Protein AF-A0A552ZSM0-F1 (afdb_monomer)

Sequence (95 aa):
MTETTQAPRWLRFVLVCDRAGSAWYVGTGFFFAPVLAVLSPWPEVTAALWVLIGLTGLWLGLLGLAMATGLAMVLRGNHELGEDYWRSIIDYPTR

Foldseek 3Di:
DPPLPPQDPVLLVLLLCLVVLVVVLVVVVVCLVVVLVVCVVPPVVNVVSVVVNVVSVVVSVVSVVVNVVSVVVCVVVVHDNDPVNVCVNPVDDDD

pLDDT: mean 81.26, std 16.36, range [37.44, 97.88]

Solvent-accessible surface area (backbone atoms only — not comparable to full-atom values): 5576 Å² total; per-residue (Å²): 134,82,82,78,77,74,69,60,70,66,51,56,50,35,49,52,50,36,53,54,50,49,53,50,49,56,62,52,50,73,48,46,62,65,52,46,62,72,36,57,89,39,62,68,62,40,50,52,50,51,50,52,53,49,53,51,53,49,52,47,52,53,31,50,49,51,40,53,50,48,52,52,53,38,60,72,66,75,50,77,83,51,68,70,59,54,39,74,73,66,70,62,80,91,125

Secondary structure (DSSP, 8-state):
--------HHHHHHHHHHHHHHHHHHHHHHHHHHHHHHHTT-HHHHHHHHHHHHHHHHHHHHHHHHHHHHHHHHHHTT----HHHHHHHHT----

Mean predicted aligned error: 8.6 Å

Nearest PDB structures (foldseek):
  6jqa-assembly1_A  TM=7.228E-01  e=8.098E+00  Onion yellows phytoplasma OY-W

Radius of gyration: 18.71 Å; Cα contacts (8 Å, |Δi|>4): 37; chains: 1; bounding box: 48×27×46 Å

Structure (mmCIF, N/CA/C/O backbone):
data_AF-A0A552ZSM0-F1
#
_entry.id   AF-A0A552ZSM0-F1
#
loop_
_atom_site.group_PDB
_atom_site.id
_atom_site.type_symbol
_atom_site.label_atom_id
_atom_site.label_alt_id
_atom_site.label_comp_id
_atom_site.label_asym_id
_atom_site.label_entity_id
_atom_site.label_seq_id
_atom_site.pdbx_PDB_ins_code
_atom_site.Cartn_x
_atom_site.Cartn_y
_atom_site.Cartn_z
_atom_site.occupancy
_atom_site.B_iso_or_equiv
_atom_site.auth_seq_id
_atom_site.auth_comp_id
_atom_site.auth_asym_id
_atom_site.auth_atom_id
_atom_site.pdbx_PDB_model_num
ATOM 1 N N . MET A 1 1 ? -31.616 3.959 26.446 1.00 37.44 1 MET A N 1
ATOM 2 C CA . MET A 1 1 ? -31.272 4.426 25.089 1.00 37.44 1 MET A CA 1
ATOM 3 C C . MET A 1 1 ? -29.759 4.411 25.004 1.00 37.44 1 MET A C 1
ATOM 5 O O . MET A 1 1 ? -29.124 5.324 25.504 1.00 37.44 1 MET A O 1
ATOM 9 N N . THR A 1 2 ? -29.175 3.310 24.541 1.00 38.12 2 THR A N 1
ATOM 10 C CA . THR A 1 2 ? -27.726 3.206 24.336 1.00 38.12 2 THR A CA 1
ATOM 11 C C . THR A 1 2 ? -27.396 3.992 23.075 1.00 38.12 2 THR A C 1
ATOM 13 O O . THR A 1 2 ? -27.788 3.576 21.986 1.00 38.12 2 THR A O 1
ATOM 16 N N . GLU A 1 3 ? -26.764 5.158 23.214 1.00 41.41 3 GLU A N 1
ATOM 17 C CA . GLU A 1 3 ? -26.215 5.880 22.066 1.00 41.41 3 GLU A CA 1
ATOM 18 C C . GLU A 1 3 ? -25.195 4.970 21.381 1.00 41.41 3 GLU A C 1
ATOM 20 O O . GLU A 1 3 ? -24.090 4.748 21.871 1.00 41.41 3 GLU A O 1
ATOM 25 N N . THR A 1 4 ? -25.582 4.386 20.251 1.00 47.97 4 THR A N 1
ATOM 26 C CA . THR A 1 4 ? -24.649 3.726 19.345 1.00 47.97 4 THR A CA 1
ATOM 27 C C . THR A 1 4 ? 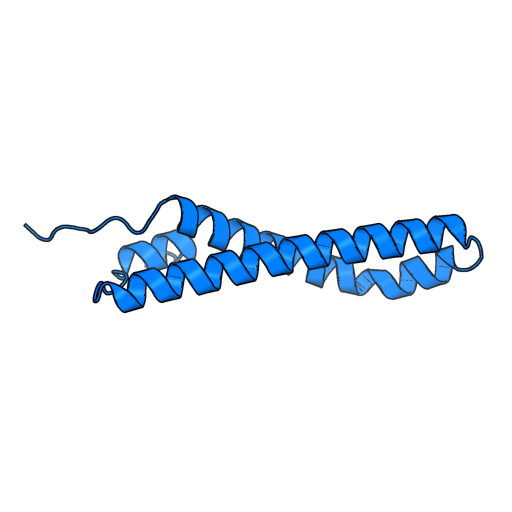-23.827 4.831 18.698 1.00 47.97 4 THR A C 1
ATOM 29 O O . THR A 1 4 ? -24.205 5.343 17.640 1.00 47.97 4 THR A O 1
ATOM 32 N N . THR A 1 5 ? -22.755 5.270 19.357 1.00 50.69 5 THR A N 1
ATOM 33 C CA . THR A 1 5 ? -21.839 6.266 18.800 1.00 50.69 5 THR A CA 1
ATOM 34 C C . THR A 1 5 ? -21.216 5.670 17.545 1.00 50.69 5 THR A C 1
ATOM 36 O O . THR A 1 5 ? -20.323 4.828 17.593 1.00 50.69 5 THR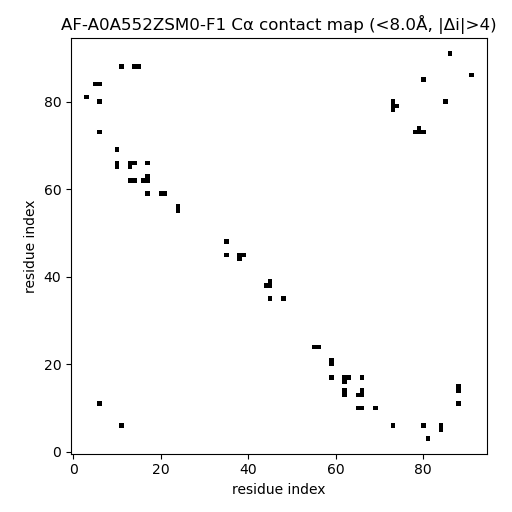 A O 1
ATOM 39 N N . GLN A 1 6 ? -21.780 6.062 16.403 1.00 58.28 6 GLN A N 1
ATOM 40 C CA . GLN A 1 6 ? -21.368 5.652 15.072 1.00 58.28 6 GLN A CA 1
ATOM 41 C C . GLN A 1 6 ? -19.906 6.058 14.900 1.00 58.28 6 GLN A C 1
ATOM 43 O O . GLN A 1 6 ? -19.598 7.246 14.781 1.00 58.28 6 GLN A O 1
ATOM 48 N N . ALA A 1 7 ? -18.998 5.087 14.910 1.00 59.38 7 ALA A N 1
ATOM 49 C CA . ALA A 1 7 ? -17.604 5.360 14.613 1.00 59.38 7 ALA A CA 1
ATOM 50 C C . ALA A 1 7 ? -17.496 6.091 13.255 1.00 59.38 7 ALA A C 1
ATOM 52 O O . ALA A 1 7 ? -18.315 5.860 12.353 1.00 59.38 7 ALA A O 1
ATOM 53 N N . PRO A 1 8 ? -16.518 7.000 13.096 1.00 69.00 8 PRO A N 1
ATOM 54 C CA . PRO A 1 8 ? -16.478 7.897 11.955 1.00 69.00 8 PRO A CA 1
ATOM 55 C C . PRO A 1 8 ? -16.520 7.127 10.629 1.00 69.00 8 PRO A C 1
ATOM 57 O O . PRO A 1 8 ? -15.695 6.249 10.373 1.00 69.00 8 PRO A O 1
ATOM 60 N N . ARG A 1 9 ? -17.463 7.477 9.746 1.00 73.56 9 ARG A N 1
ATOM 61 C CA . ARG A 1 9 ? -17.638 6.804 8.442 1.00 73.56 9 ARG A CA 1
ATOM 62 C C . ARG A 1 9 ? -16.366 6.825 7.586 1.00 73.56 9 ARG A C 1
ATOM 64 O O . ARG A 1 9 ? -16.132 5.890 6.826 1.00 73.56 9 ARG A O 1
ATOM 71 N N . TRP A 1 10 ? -15.537 7.859 7.737 1.00 79.25 10 TRP A N 1
ATOM 72 C CA . TRP A 1 10 ? -14.251 7.974 7.049 1.00 79.25 10 TRP A CA 1
ATOM 73 C C . TRP A 1 10 ? -13.235 6.924 7.524 1.00 79.25 10 TRP A C 1
ATOM 75 O O . TRP A 1 10 ? -12.498 6.392 6.701 1.00 79.25 10 TRP A O 1
ATOM 85 N N . LEU A 1 11 ? -13.236 6.556 8.813 1.00 80.94 11 LEU A N 1
ATOM 86 C CA . LEU A 1 11 ? -12.333 5.537 9.358 1.00 80.94 11 LEU A CA 1
ATOM 87 C C . LEU A 1 11 ? -12.655 4.158 8.780 1.00 80.94 11 LEU A C 1
ATOM 89 O O . LEU A 1 11 ? -11.754 3.410 8.410 1.00 80.94 11 LEU A O 1
ATOM 93 N N . ARG A 1 12 ? -13.950 3.854 8.619 1.00 78.25 12 ARG A N 1
ATOM 94 C CA . ARG A 1 12 ? -14.392 2.617 7.961 1.00 78.25 12 ARG A CA 1
ATOM 95 C C . ARG A 1 12 ? -13.881 2.538 6.523 1.00 78.25 12 ARG A C 1
ATOM 97 O O . ARG A 1 12 ? -13.414 1.486 6.103 1.00 78.25 12 ARG A O 1
ATOM 104 N N . PHE A 1 13 ? -13.953 3.643 5.783 1.00 82.50 13 PHE A N 1
ATOM 105 C CA . PHE A 1 13 ? -13.427 3.705 4.421 1.00 82.50 13 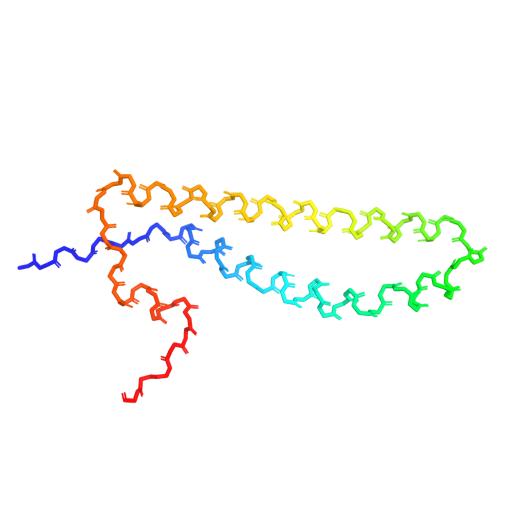PHE A CA 1
ATOM 106 C C . PHE A 1 13 ? -11.914 3.455 4.390 1.00 82.50 13 PHE A C 1
ATOM 108 O O . PHE A 1 13 ? -11.461 2.595 3.641 1.00 82.50 13 PHE A O 1
ATOM 115 N N . VAL A 1 14 ? -11.152 4.131 5.257 1.00 86.44 14 VAL A N 1
ATOM 116 C CA . VAL A 1 14 ? -9.696 3.947 5.363 1.00 86.44 14 VAL A CA 1
ATOM 117 C C . VAL A 1 14 ? -9.341 2.491 5.667 1.00 86.44 14 VAL A C 1
ATOM 119 O O . VAL A 1 14 ? -8.493 1.933 4.985 1.00 86.44 14 VAL A O 1
ATOM 122 N N . LEU A 1 15 ? -10.023 1.853 6.621 1.00 84.94 15 LEU A N 1
ATOM 123 C CA . LEU A 1 15 ? -9.777 0.456 6.996 1.00 84.94 15 LEU A CA 1
ATOM 124 C C . LEU A 1 15 ? -10.042 -0.528 5.847 1.00 84.94 15 LEU A C 1
ATOM 126 O O . LEU A 1 15 ? -9.260 -1.451 5.626 1.00 84.94 15 LEU A O 1
ATOM 130 N N . VAL A 1 16 ? -11.132 -0.334 5.098 1.00 85.62 16 VAL A N 1
ATOM 131 C CA . VAL A 1 16 ? -11.458 -1.183 3.940 1.00 85.62 16 VAL A CA 1
ATOM 132 C C . VAL A 1 16 ? -10.430 -0.991 2.824 1.00 85.62 16 VAL A C 1
ATOM 134 O O . VAL A 1 16 ? -9.948 -1.974 2.261 1.00 85.62 16 VAL A O 1
ATOM 137 N N . CYS A 1 17 ? -10.066 0.259 2.527 1.00 87.69 17 CYS A N 1
ATOM 138 C CA . CYS A 1 17 ? -9.069 0.579 1.511 1.00 87.69 17 CYS A CA 1
ATOM 139 C C . CYS A 1 17 ? -7.675 0.064 1.878 1.00 87.69 17 CYS A C 1
ATOM 141 O O . CYS A 1 17 ? -7.012 -0.514 1.023 1.00 87.69 17 CYS A O 1
ATOM 143 N N . ASP A 1 18 ? -7.251 0.232 3.130 1.00 88.62 18 ASP A N 1
ATOM 144 C CA . ASP A 1 18 ? -5.967 -0.253 3.638 1.00 88.62 18 ASP A CA 1
ATOM 145 C C . ASP A 1 18 ? -5.874 -1.779 3.534 1.00 88.62 18 ASP A C 1
ATOM 147 O O . ASP A 1 18 ? -4.923 -2.309 2.960 1.00 88.62 18 ASP A O 1
ATOM 151 N N . ARG A 1 19 ? -6.913 -2.496 3.981 1.00 88.50 19 ARG A N 1
ATOM 152 C CA . ARG A 1 19 ? -6.976 -3.962 3.904 1.00 88.50 19 ARG A CA 1
ATOM 153 C C . ARG A 1 19 ? -6.942 -4.465 2.462 1.00 88.50 19 ARG A C 1
ATOM 155 O O . ARG A 1 19 ? -6.155 -5.356 2.145 1.00 88.50 19 ARG A O 1
ATOM 162 N N . ALA A 1 20 ? -7.805 -3.932 1.597 1.00 90.25 20 ALA A N 1
ATOM 163 C CA . ALA A 1 20 ? -7.893 -4.369 0.205 1.00 90.25 20 ALA A CA 1
ATOM 164 C C . ALA A 1 20 ? -6.623 -4.009 -0.580 1.00 90.25 20 ALA A C 1
ATOM 166 O O . ALA A 1 20 ? -6.083 -4.846 -1.304 1.00 90.25 20 ALA A O 1
ATOM 167 N N . GLY A 1 21 ? -6.124 -2.785 -0.392 1.00 89.19 21 GLY A N 1
ATOM 168 C CA . GLY A 1 21 ? -4.908 -2.292 -1.024 1.00 89.19 21 GLY A CA 1
ATOM 169 C C . GLY A 1 21 ? -3.680 -3.085 -0.590 1.00 89.19 21 GLY A C 1
ATOM 170 O O . GLY A 1 21 ? -2.916 -3.532 -1.443 1.00 89.19 21 GLY A O 1
ATOM 171 N N . SER A 1 22 ? -3.530 -3.344 0.710 1.00 89.62 22 SER A N 1
ATOM 172 C CA . SER A 1 22 ? -2.432 -4.154 1.241 1.00 89.62 22 SER A CA 1
ATOM 173 C C . SER A 1 22 ? -2.500 -5.601 0.752 1.00 89.62 22 SER A C 1
ATOM 175 O O . SER A 1 22 ? -1.484 -6.139 0.319 1.00 89.62 22 SER A O 1
ATOM 177 N N . ALA A 1 23 ? -3.682 -6.230 0.740 1.00 91.56 23 ALA A N 1
ATOM 178 C CA . ALA A 1 23 ? -3.843 -7.592 0.226 1.00 91.56 23 ALA A CA 1
ATOM 179 C C . ALA A 1 23 ? -3.459 -7.697 -1.259 1.00 91.56 23 ALA A C 1
ATOM 181 O O . ALA A 1 23 ? -2.731 -8.610 -1.652 1.00 91.56 23 ALA A O 1
ATOM 182 N N . TRP A 1 24 ? -3.901 -6.738 -2.076 1.00 93.25 24 TRP A N 1
ATOM 183 C CA . TRP A 1 24 ? -3.539 -6.680 -3.490 1.00 93.25 24 TRP A CA 1
ATOM 184 C C . TRP A 1 24 ? -2.044 -6.408 -3.690 1.00 93.25 24 TRP A C 1
ATOM 186 O O . TRP A 1 24 ? -1.410 -7.070 -4.508 1.00 93.25 24 TRP A O 1
ATOM 196 N N . TYR A 1 25 ? -1.453 -5.484 -2.930 1.00 91.50 25 TYR A N 1
ATOM 197 C CA . TYR A 1 25 ? -0.034 -5.134 -3.031 1.00 91.50 25 TYR A CA 1
ATOM 198 C C . TYR A 1 25 ? 0.891 -6.275 -2.601 1.00 91.50 25 TYR A C 1
ATOM 200 O O . TYR A 1 25 ? 1.885 -6.543 -3.267 1.00 91.50 25 TYR A O 1
ATOM 208 N N . VAL A 1 26 ? 0.544 -7.010 -1.542 1.00 92.00 26 VAL A N 1
ATOM 209 C CA . VAL A 1 26 ? 1.283 -8.218 -1.142 1.00 92.00 26 VAL A CA 1
ATOM 210 C C . VAL A 1 26 ? 1.127 -9.320 -2.192 1.00 92.00 26 VAL A C 1
ATOM 212 O O . VAL A 1 26 ? 2.116 -9.938 -2.586 1.00 92.00 26 VAL A O 1
ATOM 215 N N . GLY A 1 27 ? -0.096 -9.546 -2.687 1.00 92.12 27 GLY A N 1
ATOM 216 C CA . GLY A 1 27 ? -0.368 -10.557 -3.712 1.00 92.12 27 GLY A CA 1
ATOM 217 C C . GLY A 1 27 ? 0.356 -10.282 -5.033 1.00 92.12 27 GLY A C 1
ATOM 218 O O . GLY A 1 27 ? 0.970 -11.178 -5.606 1.00 92.12 27 GLY A O 1
ATOM 219 N N . THR A 1 28 ? 0.342 -9.033 -5.498 1.00 91.75 28 THR A N 1
ATOM 220 C CA . THR A 1 28 ? 1.103 -8.603 -6.683 1.00 91.75 28 THR A CA 1
ATOM 221 C C . THR A 1 28 ? 2.605 -8.577 -6.427 1.00 91.75 28 THR A C 1
ATOM 223 O O . THR A 1 28 ? 3.375 -8.931 -7.319 1.00 91.75 28 THR A O 1
ATOM 226 N N . GLY A 1 29 ? 3.018 -8.257 -5.198 1.00 90.62 29 GLY A N 1
ATOM 227 C CA . GLY A 1 29 ? 4.409 -8.231 -4.762 1.00 90.62 29 GLY A CA 1
ATOM 228 C C . GLY A 1 29 ? 5.158 -9.536 -4.991 1.00 90.62 29 GLY A C 1
ATOM 229 O O . GLY A 1 29 ? 6.335 -9.517 -5.353 1.00 90.62 29 GLY A O 1
ATOM 230 N N . PHE A 1 30 ? 4.457 -10.667 -4.897 1.00 92.69 30 PHE A N 1
ATOM 231 C CA . PHE A 1 30 ? 5.005 -11.984 -5.220 1.00 92.69 30 PHE A CA 1
ATOM 232 C C . PHE A 1 30 ? 5.563 -12.072 -6.654 1.00 92.69 30 PHE A C 1
ATOM 234 O O . PHE A 1 30 ? 6.525 -12.794 -6.913 1.00 92.69 30 PHE A O 1
ATOM 241 N N . PHE A 1 31 ? 5.000 -11.299 -7.585 1.00 95.12 31 PHE A N 1
ATOM 242 C CA . PHE A 1 31 ? 5.395 -11.284 -8.992 1.00 95.12 31 PHE A CA 1
ATOM 243 C C . PHE A 1 31 ? 6.365 -10.154 -9.348 1.00 95.12 31 PHE A C 1
ATOM 245 O O . PHE A 1 31 ? 6.881 -10.149 -10.466 1.00 95.12 31 PHE A O 1
ATOM 252 N N . PHE A 1 32 ? 6.663 -9.222 -8.435 1.00 92.50 32 PHE A N 1
ATOM 253 C CA . PHE A 1 32 ? 7.539 -8.088 -8.744 1.00 92.50 32 PHE A CA 1
ATOM 254 C C . PHE A 1 32 ? 8.926 -8.547 -9.186 1.00 92.50 32 PHE A 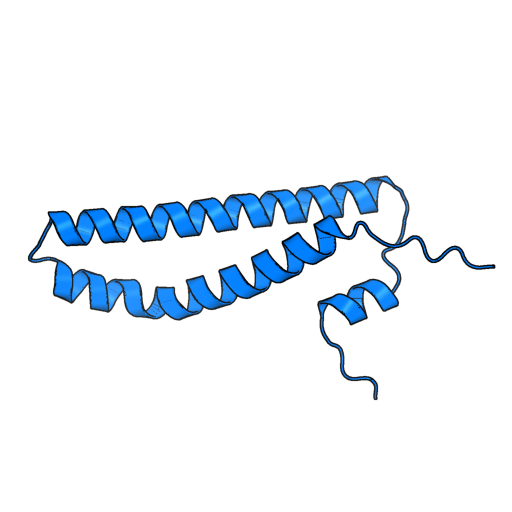C 1
ATOM 256 O O . PHE A 1 32 ? 9.403 -8.097 -10.221 1.00 92.50 32 PHE A O 1
ATOM 263 N N . ALA A 1 33 ? 9.558 -9.474 -8.461 1.00 92.81 33 ALA A N 1
ATOM 264 C CA . ALA A 1 33 ? 10.905 -9.932 -8.795 1.00 92.81 33 ALA A CA 1
ATOM 265 C C . ALA A 1 33 ? 10.984 -10.666 -10.153 1.00 92.81 33 ALA A C 1
ATOM 267 O O . ALA A 1 33 ? 11.827 -10.280 -10.965 1.00 92.81 33 ALA A O 1
ATOM 268 N N . PRO A 1 34 ? 10.112 -11.648 -10.470 1.00 94.69 34 PRO A N 1
ATOM 269 C CA . PRO A 1 34 ? 10.068 -12.244 -11.807 1.00 94.69 34 PRO A CA 1
ATOM 270 C C . PRO A 1 34 ? 9.833 -11.222 -12.926 1.00 94.69 34 PRO A C 1
ATOM 272 O O . PRO A 1 34 ? 10.526 -11.253 -13.940 1.00 94.69 34 PRO A O 1
ATOM 275 N N . VAL A 1 35 ? 8.892 -10.290 -12.740 1.00 94.81 35 VAL A N 1
ATOM 276 C CA . VAL A 1 35 ? 8.592 -9.253 -13.740 1.00 94.81 35 VAL A CA 1
ATOM 277 C C . VAL A 1 35 ? 9.788 -8.321 -13.932 1.00 94.81 35 VAL A C 1
ATOM 279 O O . VAL A 1 35 ? 10.187 -8.063 -15.064 1.00 94.81 35 VAL A O 1
ATOM 282 N N . LEU A 1 36 ? 10.412 -7.868 -12.845 1.00 93.06 36 LEU A N 1
ATOM 283 C CA . LEU A 1 36 ? 11.616 -7.037 -12.892 1.00 93.06 36 LEU A CA 1
ATOM 284 C C . LEU A 1 36 ? 12.788 -7.763 -13.561 1.00 93.06 36 LEU A C 1
ATOM 286 O O . LEU A 1 36 ? 13.524 -7.138 -14.317 1.00 93.06 36 LEU A O 1
ATOM 290 N N . ALA A 1 37 ? 12.948 -9.070 -13.345 1.00 94.06 37 ALA A N 1
ATOM 291 C CA . ALA A 1 37 ? 13.993 -9.855 -14.000 1.00 94.06 37 ALA A CA 1
ATOM 292 C C . ALA A 1 37 ? 13.809 -9.891 -15.525 1.00 94.06 37 ALA A C 1
ATOM 294 O O . ALA A 1 37 ? 14.772 -9.700 -16.267 1.00 94.06 37 ALA A O 1
ATOM 295 N N . VAL A 1 38 ? 12.570 -10.073 -15.995 1.00 96.25 38 VAL A N 1
ATOM 296 C CA . VAL A 1 38 ? 12.239 -10.030 -17.429 1.00 96.25 38 VAL A CA 1
ATOM 297 C C . VAL A 1 38 ? 12.449 -8.631 -18.006 1.00 96.25 38 VAL A C 1
ATOM 299 O O . VAL A 1 38 ? 12.943 -8.503 -19.122 1.00 96.25 38 VAL A O 1
ATOM 302 N N . LEU A 1 39 ? 12.094 -7.586 -17.255 1.00 94.31 39 LEU A N 1
ATOM 303 C CA . LEU A 1 39 ? 12.171 -6.196 -17.710 1.00 94.31 39 LEU A CA 1
ATOM 304 C C . LEU A 1 39 ? 13.560 -5.561 -17.553 1.00 94.31 39 LEU A C 1
ATOM 306 O O . LEU A 1 39 ? 13.805 -4.505 -18.134 1.00 94.31 39 LEU A O 1
ATOM 310 N N . SER A 1 40 ? 14.481 -6.215 -16.839 1.00 88.06 40 SER A N 1
ATOM 311 C CA . SER A 1 40 ? 15.844 -5.739 -16.576 1.00 88.06 40 SER A CA 1
ATOM 312 C C . SER A 1 40 ? 16.633 -5.268 -17.810 1.00 88.06 40 SER A C 1
ATOM 314 O O . SER A 1 40 ? 17.444 -4.355 -17.639 1.00 88.06 40 SER A O 1
ATOM 316 N N . PRO A 1 41 ? 16.453 -5.819 -19.030 1.00 96.00 41 PRO A N 1
ATOM 317 C CA . PRO A 1 41 ? 17.119 -5.304 -20.228 1.00 96.00 41 PRO A CA 1
ATOM 318 C C . PRO A 1 41 ? 16.666 -3.897 -20.649 1.00 96.00 41 PRO A C 1
ATOM 320 O O . PRO A 1 41 ? 17.353 -3.261 -21.446 1.00 96.00 41 PRO A O 1
ATOM 323 N N . TRP A 1 42 ? 15.534 -3.406 -20.131 1.00 96.75 42 TRP A N 1
ATOM 324 C CA . TRP A 1 42 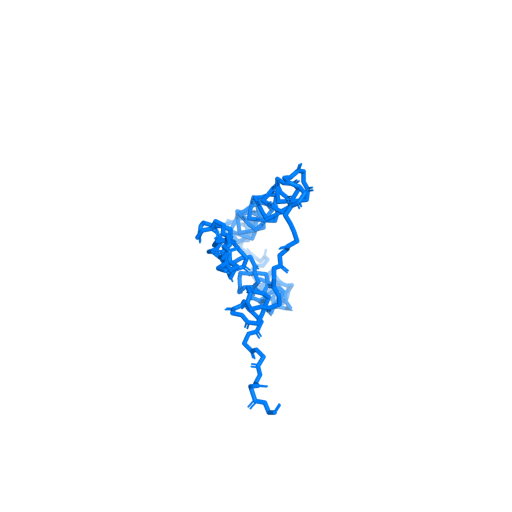? 14.973 -2.083 -20.415 1.00 96.75 42 TRP A CA 1
ATOM 325 C C . TRP A 1 42 ? 14.982 -1.209 -19.149 1.00 96.75 42 TRP A C 1
ATOM 327 O O . TRP A 1 42 ? 14.021 -1.233 -18.368 1.00 96.75 42 TRP A O 1
ATOM 337 N N . PRO A 1 43 ? 16.042 -0.404 -18.942 1.00 93.19 43 PRO A N 1
ATOM 338 C CA . PRO A 1 43 ? 16.195 0.414 -17.741 1.00 93.19 43 PRO A CA 1
ATOM 339 C C . PRO A 1 43 ? 15.040 1.393 -17.518 1.00 93.19 43 PRO A C 1
ATOM 341 O O . PRO A 1 43 ? 14.547 1.498 -16.400 1.00 93.19 43 PRO A O 1
ATOM 344 N N . GLU A 1 44 ? 14.551 2.040 -18.579 1.00 97.19 44 GLU A N 1
ATOM 345 C CA . GLU A 1 44 ? 13.440 3.001 -18.499 1.00 97.19 44 GLU A CA 1
ATOM 346 C C . GLU A 1 44 ? 12.146 2.349 -17.989 1.00 97.19 44 GLU A C 1
ATOM 348 O O . GLU A 1 44 ? 11.472 2.872 -17.102 1.00 97.19 44 GLU A O 1
ATOM 353 N N . VAL A 1 45 ? 11.819 1.156 -18.499 1.00 95.56 45 VAL A N 1
ATOM 354 C CA . VAL A 1 45 ? 10.618 0.409 -18.090 1.00 95.56 45 VAL A CA 1
ATOM 355 C C . VAL A 1 45 ? 10.759 -0.086 -16.652 1.00 95.56 45 VAL A C 1
ATOM 357 O O . VAL A 1 45 ? 9.818 -0.003 -15.863 1.00 95.56 45 VAL A O 1
ATOM 360 N N . THR A 1 46 ? 11.951 -0.556 -16.288 1.00 95.25 46 THR A N 1
ATOM 361 C CA . THR A 1 46 ? 12.264 -0.989 -14.923 1.00 95.25 46 THR A CA 1
ATOM 362 C C . THR A 1 46 ? 12.158 0.173 -13.930 1.00 95.25 46 THR A C 1
ATOM 364 O O . THR A 1 46 ? 11.576 0.011 -12.858 1.00 95.25 46 THR A O 1
ATOM 367 N N . ALA A 1 47 ? 12.656 1.360 -14.285 1.00 96.44 47 ALA A N 1
ATOM 368 C CA . ALA A 1 47 ? 12.542 2.563 -13.464 1.00 96.44 47 ALA A CA 1
ATOM 369 C C . ALA A 1 47 ? 11.078 2.993 -13.287 1.00 96.44 47 ALA A C 1
ATOM 371 O O . ALA A 1 47 ? 10.648 3.251 -12.163 1.00 96.44 47 ALA A O 1
ATOM 372 N N . ALA A 1 48 ? 10.288 2.995 -14.366 1.00 96.88 48 ALA A N 1
ATOM 373 C CA . ALA A 1 48 ? 8.857 3.282 -14.297 1.00 96.88 48 ALA A CA 1
ATOM 374 C C . ALA A 1 48 ? 8.116 2.299 -13.373 1.00 96.88 48 ALA A C 1
ATOM 376 O O . ALA A 1 48 ? 7.267 2.712 -12.579 1.00 96.88 48 ALA A O 1
ATOM 377 N N . LEU A 1 49 ? 8.473 1.011 -13.419 1.00 95.38 49 LEU A N 1
ATOM 378 C CA . LEU A 1 49 ? 7.899 -0.006 -12.541 1.00 95.38 49 LEU A CA 1
ATOM 379 C C . LEU A 1 49 ? 8.274 0.227 -11.069 1.00 95.38 49 LEU A C 1
ATOM 381 O O . LEU A 1 49 ? 7.403 0.155 -10.205 1.00 95.38 49 LEU A O 1
ATOM 385 N N . TRP A 1 50 ? 9.528 0.578 -10.773 1.00 96.06 50 TRP A N 1
ATOM 386 C CA . TRP A 1 50 ? 9.943 0.948 -9.415 1.00 96.06 50 TRP A CA 1
ATOM 387 C C . TRP A 1 50 ? 9.201 2.170 -8.881 1.00 96.06 50 TRP A C 1
ATOM 389 O O . TRP A 1 50 ? 8.768 2.162 -7.729 1.00 96.06 50 TRP A O 1
ATOM 399 N N . VAL A 1 51 ? 9.012 3.200 -9.711 1.00 97.62 51 VAL A N 1
ATOM 400 C CA . VAL A 1 51 ? 8.221 4.382 -9.343 1.00 97.62 51 VAL A CA 1
ATOM 401 C C . VAL A 1 51 ? 6.781 3.983 -9.029 1.00 97.62 51 VAL A C 1
ATOM 403 O O . VAL A 1 51 ? 6.251 4.399 -8.002 1.00 97.62 51 VAL A O 1
ATOM 406 N N . LEU A 1 52 ? 6.158 3.138 -9.854 1.00 96.12 52 LEU A N 1
ATOM 407 C CA . LEU A 1 52 ? 4.794 2.660 -9.621 1.00 96.12 52 LEU A CA 1
ATOM 408 C C . LEU A 1 52 ? 4.674 1.877 -8.304 1.00 96.12 52 LEU A C 1
ATOM 410 O O . LEU A 1 52 ? 3.762 2.136 -7.515 1.00 96.12 52 LEU A O 1
ATOM 414 N N . ILE A 1 53 ? 5.604 0.952 -8.047 1.00 94.75 53 ILE A N 1
ATOM 415 C CA . ILE A 1 53 ? 5.669 0.181 -6.797 1.00 94.75 53 ILE A CA 1
ATOM 416 C C . ILE A 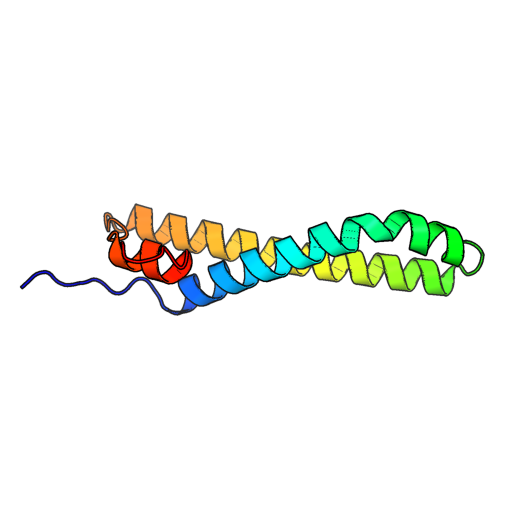1 53 ? 5.823 1.137 -5.608 1.00 94.75 53 ILE A C 1
ATOM 418 O O . ILE A 1 53 ? 5.055 1.056 -4.651 1.00 94.75 53 ILE A O 1
ATOM 422 N N . GLY A 1 54 ? 6.756 2.088 -5.695 1.00 96.38 54 GLY A N 1
ATOM 423 C CA . GLY A 1 54 ? 7.016 3.076 -4.650 1.00 96.38 54 GLY A CA 1
ATOM 424 C C . GLY A 1 54 ? 5.819 3.981 -4.362 1.00 96.38 54 GLY A C 1
ATOM 425 O O . GLY A 1 54 ? 5.472 4.176 -3.201 1.00 96.38 54 GLY A O 1
ATOM 426 N N . LEU A 1 55 ? 5.140 4.488 -5.395 1.00 97.88 55 LEU A N 1
ATOM 427 C CA . LEU A 1 55 ? 3.931 5.305 -5.247 1.00 97.88 55 LEU A CA 1
ATOM 428 C C . LEU A 1 55 ? 2.786 4.514 -4.614 1.00 97.88 55 LEU A C 1
ATOM 430 O O . LEU A 1 55 ? 2.087 5.031 -3.744 1.00 97.88 55 LEU A O 1
ATOM 434 N N . THR A 1 56 ? 2.623 3.252 -5.011 1.00 94.94 56 THR A N 1
ATOM 435 C CA . THR A 1 56 ? 1.605 2.372 -4.428 1.00 94.94 56 THR A CA 1
ATOM 436 C C . THR A 1 56 ? 1.919 2.088 -2.958 1.00 94.94 56 THR A C 1
ATOM 438 O O . THR A 1 56 ? 1.045 2.233 -2.106 1.00 94.94 56 THR A O 1
ATOM 441 N N . GLY A 1 57 ? 3.175 1.770 -2.629 1.00 94.19 57 GLY A N 1
ATOM 442 C CA . GLY A 1 57 ? 3.624 1.580 -1.249 1.00 94.19 57 GLY A CA 1
ATOM 443 C C . GLY A 1 57 ? 3.479 2.842 -0.393 1.00 94.19 57 GLY A C 1
ATOM 444 O O . GLY A 1 57 ? 3.022 2.761 0.746 1.00 94.19 57 GLY A O 1
ATOM 445 N N . LEU A 1 58 ? 3.790 4.018 -0.945 1.00 96.56 58 LEU A N 1
ATOM 446 C CA . LEU A 1 58 ? 3.594 5.306 -0.276 1.00 96.56 58 LEU A CA 1
ATOM 447 C C . LEU A 1 58 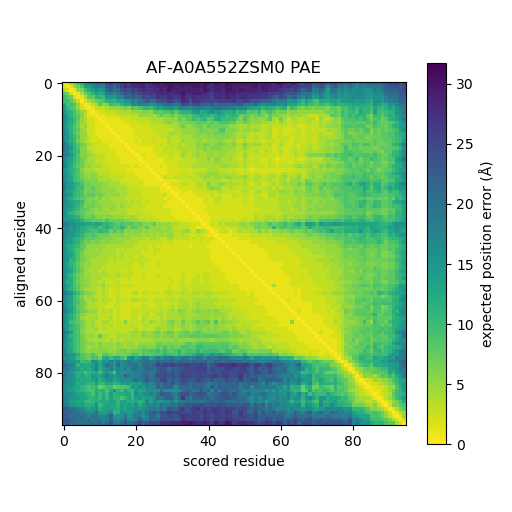? 2.114 5.554 0.028 1.00 96.56 58 LEU A C 1
ATOM 449 O O . LEU A 1 58 ? 1.774 5.933 1.146 1.00 96.56 58 LEU A O 1
ATOM 453 N N . TRP A 1 59 ? 1.234 5.310 -0.945 1.00 94.56 59 TRP A N 1
ATOM 454 C CA . TRP A 1 59 ? -0.209 5.441 -0.761 1.00 94.56 59 TRP A CA 1
ATOM 455 C C . TRP A 1 59 ? -0.730 4.529 0.357 1.00 94.56 59 TRP A C 1
ATOM 457 O O . TRP A 1 59 ? -1.482 4.982 1.220 1.00 94.56 59 TRP A O 1
ATOM 467 N N . LEU A 1 60 ? -0.278 3.272 0.400 1.00 93.88 60 LEU A N 1
ATOM 468 C CA . LEU A 1 60 ? -0.608 2.349 1.490 1.00 93.88 60 LEU A CA 1
ATOM 469 C C . LEU A 1 60 ? -0.067 2.830 2.839 1.00 93.88 60 LEU A C 1
ATOM 471 O O . LEU A 1 60 ? -0.781 2.782 3.834 1.00 93.88 60 LEU A O 1
ATOM 475 N N . GLY A 1 61 ? 1.151 3.373 2.879 1.00 93.62 61 GLY A N 1
ATOM 476 C CA . GLY A 1 61 ? 1.706 3.978 4.091 1.00 93.62 61 GLY A CA 1
ATOM 477 C C . GLY A 1 61 ? 0.847 5.130 4.627 1.00 93.62 61 GLY A C 1
ATOM 478 O O . GLY A 1 61 ? 0.614 5.220 5.833 1.00 93.62 61 GLY A O 1
ATOM 479 N N . LEU A 1 62 ? 0.316 5.980 3.739 1.00 95.62 62 LEU A N 1
ATOM 480 C CA . LEU A 1 62 ? -0.608 7.059 4.110 1.00 95.62 62 LEU A CA 1
ATOM 481 C C . LEU A 1 62 ? -1.939 6.517 4.649 1.00 95.62 62 LEU A C 1
ATOM 483 O O . LEU A 1 62 ? -2.452 7.044 5.638 1.00 95.62 62 LEU A O 1
ATOM 487 N N . LEU A 1 63 ? -2.483 5.459 4.040 1.00 91.69 63 LEU A N 1
ATOM 488 C CA . LEU A 1 63 ? -3.690 4.787 4.530 1.00 91.69 63 LEU A CA 1
ATOM 489 C C . LEU A 1 63 ? -3.469 4.159 5.914 1.00 91.69 63 LEU A C 1
ATOM 491 O O . LEU A 1 63 ? -4.283 4.377 6.812 1.00 91.69 63 LEU A O 1
ATOM 495 N N . GLY A 1 64 ? -2.346 3.472 6.124 1.00 90.44 64 GLY A N 1
ATOM 496 C CA . GLY A 1 64 ? -1.975 2.905 7.421 1.00 90.44 64 GLY A CA 1
ATOM 497 C C . GLY A 1 64 ? -1.812 3.975 8.505 1.00 90.44 64 GLY A C 1
ATOM 498 O O . GLY A 1 64 ? -2.299 3.810 9.625 1.00 90.44 64 GLY A O 1
ATOM 499 N N . LEU A 1 65 ? -1.211 5.123 8.171 1.00 92.88 65 LEU A N 1
ATOM 500 C CA . LEU A 1 65 ? -1.110 6.261 9.090 1.00 92.88 65 LEU A CA 1
ATOM 501 C C . LEU A 1 65 ? -2.489 6.845 9.434 1.00 92.88 65 LEU A C 1
ATOM 503 O O . LEU A 1 65 ? -2.767 7.140 10.601 1.00 92.88 65 LEU A O 1
ATOM 507 N N . ALA A 1 66 ? -3.368 6.997 8.441 1.00 90.81 66 ALA A N 1
ATOM 508 C CA . ALA A 1 66 ? -4.734 7.466 8.656 1.00 90.81 66 ALA A CA 1
ATOM 509 C C . ALA A 1 66 ? -5.534 6.496 9.543 1.00 90.81 66 ALA A C 1
ATOM 511 O O . ALA A 1 66 ? -6.268 6.935 10.431 1.00 90.81 66 ALA A O 1
ATOM 512 N N . MET A 1 67 ? -5.344 5.187 9.356 1.00 89.69 67 MET A N 1
ATOM 513 C CA . MET A 1 67 ? -5.943 4.136 10.177 1.00 89.69 67 MET A CA 1
ATOM 514 C C . MET A 1 67 ? -5.472 4.228 11.631 1.00 89.69 67 MET A C 1
ATOM 516 O O . MET A 1 67 ? -6.301 4.350 12.535 1.00 89.69 67 MET A O 1
ATOM 520 N N . ALA A 1 68 ? -4.157 4.270 11.857 1.00 89.56 68 ALA A N 1
ATOM 521 C CA . ALA A 1 68 ? -3.577 4.397 13.192 1.00 89.56 68 ALA A CA 1
ATOM 522 C C . ALA A 1 68 ? -4.060 5.671 13.906 1.00 89.56 68 ALA A C 1
ATOM 524 O O . ALA A 1 68 ? -4.432 5.629 15.079 1.00 89.56 68 ALA A O 1
ATOM 525 N N . THR A 1 69 ? -4.125 6.792 13.183 1.00 89.06 69 THR A N 1
ATOM 526 C CA . THR A 1 69 ? -4.626 8.069 13.710 1.00 89.06 69 THR A CA 1
ATOM 527 C C . THR A 1 69 ? -6.097 7.976 14.110 1.00 89.06 69 THR A C 1
ATOM 529 O O . THR A 1 69 ? -6.471 8.415 15.198 1.00 89.06 69 THR A O 1
ATOM 532 N N . GLY A 1 70 ? -6.941 7.388 13.258 1.00 83.94 70 GLY A N 1
ATOM 533 C CA . GLY A 1 70 ? -8.363 7.229 13.548 1.00 83.94 70 GLY A CA 1
ATOM 534 C C . GLY A 1 70 ? -8.617 6.334 14.758 1.00 83.94 70 GLY A C 1
ATOM 535 O O . GLY A 1 70 ? -9.419 6.693 15.618 1.00 83.94 70 GLY A O 1
ATOM 536 N N . LEU A 1 71 ? -7.877 5.230 14.887 1.00 84.25 71 LEU A N 1
ATOM 537 C CA . LEU A 1 71 ? -7.940 4.370 16.071 1.00 84.25 71 LEU A CA 1
ATOM 538 C C . LEU A 1 71 ? -7.460 5.103 17.333 1.00 84.25 71 LEU A C 1
ATOM 540 O O . LEU A 1 71 ? -8.128 5.045 18.364 1.00 84.25 71 LEU A O 1
ATOM 544 N N . ALA A 1 72 ? -6.360 5.855 17.250 1.00 86.31 72 ALA A N 1
ATOM 545 C CA . ALA A 1 72 ? -5.849 6.641 18.372 1.00 86.31 72 ALA A CA 1
ATOM 546 C C . ALA A 1 72 ? -6.849 7.712 18.844 1.00 86.31 72 ALA A C 1
ATOM 548 O O . ALA A 1 72 ? -7.010 7.917 20.047 1.00 86.31 72 ALA A O 1
ATOM 549 N N . MET A 1 73 ? -7.557 8.372 17.920 1.00 81.00 73 MET A N 1
ATOM 550 C CA . MET A 1 73 ? -8.618 9.327 18.259 1.00 81.00 73 MET A CA 1
ATOM 551 C C . MET A 1 73 ? -9.790 8.658 18.981 1.00 81.00 73 MET A C 1
ATOM 553 O O . MET A 1 73 ? -10.295 9.220 19.951 1.00 81.00 73 MET A O 1
ATOM 557 N N . VAL A 1 74 ? -10.202 7.465 18.541 1.00 76.12 74 VAL A N 1
ATOM 558 C CA . VAL A 1 74 ? -11.290 6.716 19.186 1.00 76.12 74 VAL A CA 1
ATOM 559 C C . VAL A 1 74 ? -10.905 6.297 20.606 1.00 76.12 74 VAL A C 1
ATOM 561 O O . VAL A 1 74 ? -11.660 6.565 21.539 1.00 76.12 74 VAL A O 1
ATOM 564 N N . LEU A 1 75 ? -9.699 5.745 20.789 1.00 80.00 75 LEU A N 1
ATOM 565 C CA . LEU A 1 75 ? -9.177 5.375 22.110 1.00 80.00 75 LEU A CA 1
ATOM 566 C C . LEU A 1 75 ? -9.074 6.589 23.044 1.00 80.00 75 LEU A C 1
ATOM 568 O O . LEU A 1 75 ? -9.433 6.511 24.216 1.00 80.00 75 LEU A O 1
ATOM 572 N N . ARG A 1 76 ? -8.639 7.743 22.521 1.00 78.75 76 ARG A N 1
ATOM 573 C CA . ARG A 1 76 ? -8.561 9.001 23.280 1.00 78.75 76 ARG A CA 1
ATOM 574 C C . ARG A 1 76 ? -9.936 9.524 23.713 1.00 78.75 76 ARG A C 1
ATOM 576 O O . ARG A 1 76 ? -10.017 10.237 24.708 1.00 78.75 76 ARG A O 1
ATOM 583 N N . GLY A 1 77 ? -11.000 9.190 22.983 1.00 69.00 77 GLY A N 1
ATOM 584 C CA . GLY A 1 77 ? -12.375 9.582 23.300 1.00 69.00 77 GLY A CA 1
ATOM 585 C C . GLY A 1 77 ? -13.029 8.776 24.425 1.00 69.00 77 GLY A C 1
ATOM 586 O O . 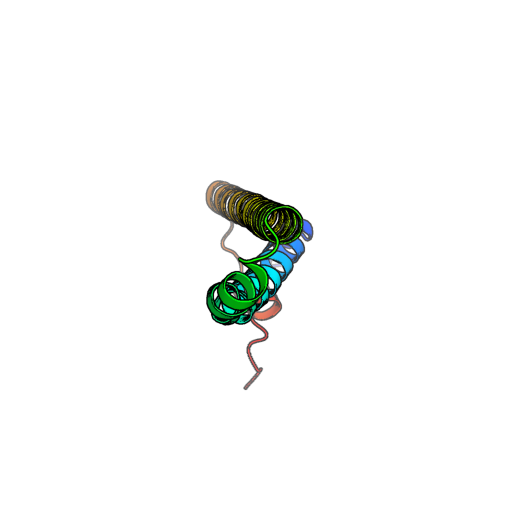GLY A 1 77 ? -14.185 9.040 24.736 1.00 69.00 77 GLY A O 1
ATOM 587 N N . ASN A 1 78 ? -12.332 7.795 25.019 1.00 60.97 78 ASN A N 1
ATOM 588 C CA . ASN A 1 78 ? -12.902 6.831 25.973 1.00 60.97 78 ASN A CA 1
ATOM 589 C C . ASN A 1 78 ? -14.147 6.098 25.419 1.00 60.97 78 ASN A C 1
ATOM 591 O O . ASN A 1 78 ? -14.989 5.609 26.170 1.00 60.97 78 ASN A O 1
ATOM 595 N N . HIS A 1 79 ? -14.268 6.049 24.088 1.00 58.03 79 HIS A N 1
ATOM 596 C CA . HIS A 1 79 ? -15.315 5.338 23.377 1.00 58.03 79 HIS A CA 1
ATOM 597 C C . HIS A 1 79 ? -14.787 3.951 23.019 1.00 58.03 79 HIS A C 1
ATOM 599 O O . HIS A 1 79 ? -13.857 3.816 22.223 1.00 58.03 79 HIS A O 1
ATOM 605 N N . GLU A 1 80 ? -15.386 2.911 23.589 1.00 57.66 80 GLU A N 1
ATOM 606 C CA . GLU A 1 80 ? -15.161 1.549 23.120 1.00 57.66 80 GLU A CA 1
ATOM 607 C C . GLU A 1 80 ? -15.845 1.388 21.757 1.00 57.66 80 GLU A C 1
ATOM 609 O O . GLU A 1 80 ? -17.028 1.696 21.590 1.00 57.66 80 GLU A O 1
ATOM 614 N N . LEU A 1 81 ? -15.090 0.940 20.750 1.00 59.84 81 LEU A N 1
ATOM 615 C CA . LEU A 1 81 ? -15.662 0.529 19.471 1.00 59.84 81 LEU A CA 1
ATOM 616 C C . LEU A 1 81 ? -16.573 -0.671 19.734 1.00 59.84 81 LEU A C 1
ATOM 618 O O . LEU A 1 81 ? -16.081 -1.784 19.914 1.00 59.84 81 LEU A O 1
ATOM 622 N N . GLY A 1 82 ? -17.885 -0.432 19.771 1.00 62.44 82 GLY A N 1
ATOM 623 C CA . GLY A 1 82 ? -18.874 -1.485 19.982 1.00 62.44 82 GLY A CA 1
ATOM 624 C C . GLY A 1 82 ? -18.698 -2.629 18.981 1.00 62.44 82 GLY A C 1
ATOM 625 O O . GLY A 1 82 ? -18.340 -2.407 17.822 1.00 62.44 82 GLY A O 1
ATOM 626 N N . GLU A 1 83 ? -18.960 -3.854 19.432 1.00 61.66 83 GLU A N 1
ATOM 627 C CA . GLU A 1 83 ? -18.798 -5.100 18.667 1.00 61.66 83 GLU A CA 1
ATOM 628 C C . GLU A 1 83 ? -19.466 -5.051 17.278 1.00 61.66 83 GLU A C 1
ATOM 630 O O . GLU A 1 83 ? -18.939 -5.577 16.295 1.00 61.66 83 GLU A O 1
ATOM 635 N N . ASP A 1 84 ? -20.575 -4.317 17.164 1.00 63.59 84 ASP A N 1
ATOM 636 C CA . ASP A 1 84 ? -21.303 -4.086 15.914 1.00 63.59 84 ASP A CA 1
ATOM 637 C C . ASP A 1 84 ? -20.466 -3.350 14.851 1.00 63.59 84 ASP A C 1
ATOM 639 O O . ASP A 1 84 ? -20.567 -3.642 13.655 1.00 63.59 84 ASP A O 1
ATOM 643 N N . TYR A 1 85 ? -19.591 -2.423 15.261 1.00 64.12 85 TYR A N 1
ATOM 644 C CA . TYR A 1 85 ? -18.693 -1.720 14.343 1.00 64.12 85 TYR A CA 1
ATOM 645 C C . TYR A 1 85 ? -17.618 -2.659 13.793 1.00 6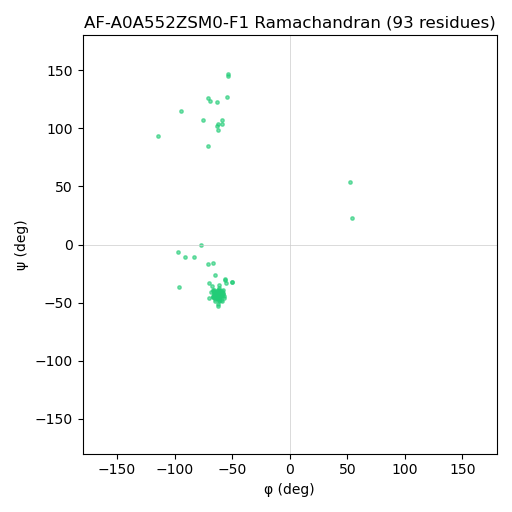4.12 85 TYR A C 1
ATOM 647 O O . TYR A 1 85 ? -17.413 -2.705 12.577 1.00 64.12 85 TYR A O 1
ATOM 655 N N . TRP A 1 86 ? -16.992 -3.459 14.661 1.00 65.25 86 TRP A N 1
ATOM 656 C CA . TRP A 1 86 ? -15.999 -4.457 14.258 1.00 65.25 86 TRP A CA 1
ATOM 657 C C . TRP A 1 86 ? -16.596 -5.511 13.327 1.00 65.25 86 TRP A C 1
ATOM 659 O O . TRP A 1 86 ? -16.013 -5.807 12.280 1.00 65.25 86 TRP A O 1
ATOM 669 N N . ARG A 1 87 ? -17.805 -6.003 13.629 1.00 65.38 87 ARG A N 1
ATOM 670 C CA . ARG A 1 87 ? -18.540 -6.926 12.750 1.00 65.38 87 ARG A CA 1
ATOM 671 C C . ARG A 1 87 ? -18.794 -6.336 11.364 1.00 65.38 87 ARG A C 1
ATOM 673 O O . ARG A 1 87 ? -18.620 -7.039 10.372 1.00 65.38 87 ARG A O 1
ATOM 680 N N . SER A 1 88 ? -19.119 -5.045 11.279 1.00 65.06 88 SER A N 1
ATOM 681 C CA . SER A 1 88 ? -19.372 -4.360 10.001 1.00 65.06 88 SER A CA 1
ATOM 682 C C . SER A 1 88 ? -18.127 -4.136 9.125 1.00 65.06 88 SER A C 1
ATOM 684 O O . SER A 1 88 ? -18.258 -3.817 7.939 1.00 65.06 88 SER A O 1
ATOM 686 N N . ILE A 1 89 ? -16.927 -4.247 9.705 1.00 62.62 89 ILE A N 1
ATOM 687 C CA . ILE A 1 89 ? -15.642 -4.120 8.998 1.00 62.62 89 ILE A CA 1
ATOM 688 C C . ILE A 1 89 ? -15.092 -5.494 8.606 1.00 62.62 89 ILE A C 1
ATOM 690 O O . ILE A 1 89 ? -14.463 -5.636 7.556 1.00 62.62 89 ILE A O 1
ATOM 694 N N . ILE A 1 90 ? -15.295 -6.497 9.460 1.00 64.38 90 ILE A N 1
ATOM 695 C CA . ILE A 1 90 ? -14.674 -7.815 9.310 1.00 64.38 90 ILE A CA 1
ATOM 696 C C . ILE A 1 90 ? -15.558 -8.781 8.497 1.00 64.38 90 ILE A C 1
ATOM 698 O O . ILE A 1 90 ? -15.043 -9.796 8.041 1.00 64.38 90 ILE A O 1
ATOM 702 N N . ASP A 1 91 ? -16.825 -8.440 8.216 1.00 60.09 91 ASP A N 1
ATOM 703 C CA . ASP A 1 91 ? -17.799 -9.351 7.585 1.00 60.09 91 ASP A CA 1
ATOM 704 C C . ASP A 1 91 ? -17.852 -10.680 8.358 1.00 60.09 91 ASP A C 1
ATOM 706 O O . ASP A 1 91 ? -17.621 -11.773 7.839 1.00 60.09 91 ASP A O 1
ATOM 710 N N . TYR A 1 92 ? -18.082 -10.583 9.671 1.00 50.59 92 TYR A N 1
ATOM 711 C CA . TYR A 1 92 ? -18.242 -11.776 10.495 1.00 50.59 92 TYR A CA 1
ATOM 712 C C . TYR A 1 92 ? -19.566 -12.460 10.120 1.00 50.59 92 TYR A C 1
ATOM 714 O O . TYR A 1 92 ? -20.616 -11.814 10.217 1.00 50.59 92 TYR A O 1
ATOM 722 N N . PRO A 1 93 ? -19.570 -13.742 9.713 1.00 54.69 93 PRO A N 1
ATOM 723 C CA . PRO A 1 93 ? -20.815 -14.437 9.436 1.00 54.69 93 PRO A CA 1
ATOM 724 C C . PRO A 1 93 ? -21.637 -14.525 10.724 1.00 54.69 93 PRO A C 1
ATOM 726 O O . PRO A 1 93 ? -21.180 -15.054 11.736 1.00 54.69 93 PRO A O 1
ATOM 729 N N . THR A 1 94 ? -22.860 -13.997 10.692 1.00 55.47 94 THR A N 1
ATOM 730 C CA . THR A 1 94 ? -23.856 -14.215 11.744 1.00 55.47 94 THR A CA 1
ATOM 731 C C . THR A 1 94 ? -24.181 -15.700 11.795 1.00 55.47 94 THR A C 1
ATOM 733 O O . THR A 1 94 ? -24.891 -16.206 10.924 1.00 55.47 94 THR A O 1
ATOM 736 N N . ARG A 1 95 ? -23.647 -16.402 12.790 1.00 50.47 95 ARG A N 1
ATOM 737 C CA . ARG A 1 95 ? -24.101 -17.735 13.162 1.00 50.47 95 ARG A CA 1
ATOM 738 C C . ARG A 1 95 ? -24.461 -17.752 14.633 1.00 50.47 95 ARG A C 1
ATOM 740 O O . ARG A 1 95 ? -23.733 -17.088 15.406 1.00 50.47 95 ARG A O 1
#